Protein AF-A0A6P6CUW1-F1 (afdb_monomer_lite)

InterPro domains:
  IPR013528 Hydroxymethylglutaryl-coenzyme A synthase, N-terminal [PF01154] (2-33)
  IPR013746 Hydroxymethylglutaryl-coenzyme A synthase, C-terminal domain [PF08540] (35-151)
  IPR016039 Thiolase-like [G3DSA:3.40.47.10] (1-155)
  IPR016039 Thiolase-like [SSF53901] (35-143)

Structure (mmCIF, N/CA/C/O backbone):
data_AF-A0A6P6CUW1-F1
#
_entry.id   AF-A0A6P6CUW1-F1
#
loop_
_atom_site.group_PDB
_atom_site.id
_atom_site.type_symbol
_atom_site.label_atom_id
_atom_site.label_alt_id
_atom_site.label_comp_id
_atom_site.label_asym_id
_atom_site.label_entity_id
_atom_site.label_seq_id
_atom_site.pdbx_PDB_ins_code
_atom_site.Cartn_x
_atom_site.Cartn_y
_atom_site.Cartn_z
_atom_site.occupancy
_atom_site.B_iso_or_equiv
_atom_site.auth_seq_id
_atom_site.auth_comp_id
_atom_site.auth_asym_id
_atom_site.auth_atom_id
_atom_site.pdbx_PDB_model_num
ATOM 1 N N . MET A 1 1 ? -15.232 -9.392 -14.352 1.00 88.94 1 MET A N 1
ATOM 2 C CA . MET A 1 1 ? -13.841 -9.895 -14.332 1.00 88.94 1 MET A CA 1
ATOM 3 C C . MET A 1 1 ? -12.912 -8.697 -14.279 1.00 88.94 1 MET A C 1
ATOM 5 O O . MET A 1 1 ? -13.172 -7.743 -14.999 1.00 88.94 1 MET A O 1
ATOM 9 N N . ALA A 1 2 ? -11.893 -8.723 -13.424 1.00 96.38 2 ALA A N 1
ATOM 10 C CA . ALA A 1 2 ? -10.843 -7.710 -13.364 1.00 96.38 2 ALA A CA 1
ATOM 11 C C . ALA A 1 2 ? -9.503 -8.361 -13.719 1.00 96.38 2 ALA A C 1
ATOM 13 O O . ALA A 1 2 ? -9.226 -9.467 -13.257 1.00 96.38 2 ALA A O 1
ATOM 14 N N . VAL A 1 3 ? -8.693 -7.694 -14.536 1.00 97.19 3 VAL A N 1
ATOM 15 C CA . VAL A 1 3 ? -7.371 -8.178 -14.952 1.00 97.19 3 VAL A CA 1
ATOM 16 C C . VAL A 1 3 ? -6.362 -7.071 -14.692 1.00 97.19 3 VAL A C 1
ATOM 18 O O . VAL A 1 3 ? -6.608 -5.918 -15.043 1.00 97.19 3 VAL A O 1
ATOM 21 N N . CYS A 1 4 ? -5.241 -7.416 -14.073 1.00 97.31 4 CYS A N 1
ATOM 22 C CA . CYS A 1 4 ? -4.081 -6.546 -13.950 1.00 97.31 4 CYS A CA 1
ATOM 23 C C . CYS A 1 4 ? -2.847 -7.283 -14.464 1.00 97.31 4 CYS A C 1
ATOM 25 O O . CYS A 1 4 ? -2.682 -8.474 -14.217 1.00 97.31 4 CYS A O 1
ATOM 27 N N . GLY A 1 5 ? -1.986 -6.585 -15.191 1.00 97.44 5 GLY A N 1
ATOM 28 C CA . GLY A 1 5 ? -0.739 -7.138 -15.694 1.00 97.44 5 GLY A CA 1
ATOM 29 C C . GLY A 1 5 ? 0.227 -6.026 -16.057 1.00 97.44 5 GLY A C 1
ATOM 30 O O . GLY A 1 5 ? -0.206 -4.927 -16.398 1.00 97.44 5 GLY A O 1
ATOM 31 N N . ASP A 1 6 ? 1.518 -6.302 -15.917 1.00 96.94 6 ASP A N 1
ATOM 32 C CA . ASP A 1 6 ? 2.578 -5.330 -16.171 1.00 96.94 6 ASP A CA 1
ATOM 33 C C . ASP A 1 6 ? 3.896 -6.038 -16.526 1.00 96.94 6 ASP A C 1
ATOM 35 O O . ASP A 1 6 ? 4.145 -7.172 -16.099 1.00 96.94 6 ASP A O 1
ATOM 39 N N . ILE A 1 7 ? 4.741 -5.345 -17.287 1.00 94.88 7 ILE A N 1
ATOM 40 C CA . ILE A 1 7 ? 6.131 -5.691 -17.583 1.00 94.88 7 ILE A CA 1
ATOM 41 C C . ILE A 1 7 ? 6.979 -4.504 -17.109 1.00 94.8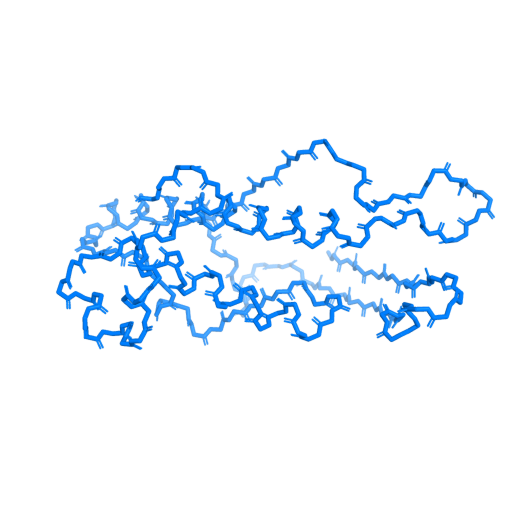8 7 ILE A C 1
ATOM 43 O O . ILE A 1 7 ? 7.146 -3.496 -17.796 1.00 94.88 7 ILE A O 1
ATOM 47 N N . ALA A 1 8 ? 7.512 -4.620 -15.896 1.00 92.12 8 ALA A N 1
ATOM 48 C CA . ALA A 1 8 ? 8.326 -3.595 -15.265 1.00 92.12 8 ALA A CA 1
ATOM 49 C C . ALA A 1 8 ? 9.777 -3.681 -15.761 1.00 92.12 8 ALA A C 1
ATOM 51 O O . ALA A 1 8 ? 10.552 -4.550 -15.343 1.00 92.12 8 ALA A O 1
ATOM 52 N N . VAL A 1 9 ? 10.148 -2.743 -16.634 1.00 90.75 9 VAL A N 1
ATOM 53 C CA . VAL A 1 9 ? 11.493 -2.588 -17.203 1.00 90.75 9 VAL A CA 1
ATOM 54 C C . VAL A 1 9 ? 12.109 -1.241 -16.825 1.00 90.75 9 VAL A C 1
ATOM 56 O O . VAL A 1 9 ? 11.430 -0.223 -16.728 1.00 90.75 9 VAL A O 1
ATOM 59 N N . TYR A 1 10 ? 13.423 -1.248 -16.601 1.00 86.56 10 TYR A N 1
ATOM 60 C CA . TYR A 1 10 ? 14.221 -0.091 -16.178 1.00 86.56 10 TYR A CA 1
ATOM 61 C C . TYR A 1 10 ? 15.568 -0.114 -16.901 1.00 86.56 10 TYR A C 1
ATOM 63 O O . TYR A 1 10 ? 16.082 -1.212 -17.087 1.00 86.56 10 TYR A O 1
ATOM 71 N N . PRO A 1 11 ? 16.189 1.018 -17.256 1.00 82.50 11 PRO A N 1
ATOM 72 C CA . PRO A 1 11 ? 17.526 1.020 -17.855 1.00 82.50 11 PRO A CA 1
ATOM 73 C C . PRO A 1 11 ? 18.605 0.498 -16.865 1.00 82.50 11 PRO A C 1
ATOM 75 O O . PRO A 1 11 ? 18.379 0.490 -15.654 1.00 82.50 11 PRO A O 1
ATOM 78 N N . SER A 1 12 ? 19.735 -0.013 -17.381 1.00 73.50 12 SER A N 1
ATOM 79 C CA . SER A 1 12 ? 20.905 -0.540 -16.617 1.00 73.50 12 SER A CA 1
ATOM 80 C C . SER A 1 12 ? 21.497 0.501 -15.643 1.00 73.50 12 SER A C 1
ATOM 82 O O . SER A 1 12 ? 21.390 1.685 -15.933 1.00 73.50 12 SER A O 1
ATOM 84 N N . ASP A 1 13 ? 22.146 0.244 -14.493 1.00 61.03 13 ASP A N 1
ATOM 85 C CA . ASP A 1 13 ? 22.566 -0.977 -13.769 1.00 61.03 13 ASP A CA 1
ATOM 86 C C . ASP A 1 13 ? 22.038 -1.022 -12.307 1.00 61.03 13 ASP A C 1
ATOM 88 O O . ASP A 1 13 ? 22.120 -2.035 -11.612 1.00 61.03 13 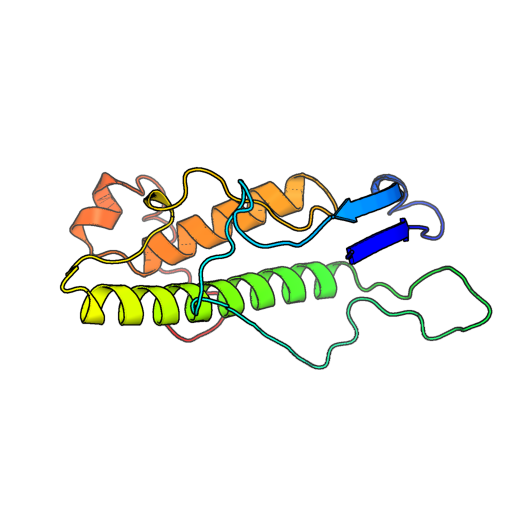ASP A O 1
ATOM 92 N N . THR A 1 14 ? 21.469 0.075 -11.797 1.00 61.03 14 THR A N 1
ATOM 93 C CA . THR A 1 14 ? 21.198 0.271 -10.354 1.00 61.03 14 THR A CA 1
ATOM 94 C C . THR A 1 14 ? 19.829 -0.239 -9.886 1.00 61.03 14 THR A C 1
ATOM 96 O O . THR A 1 14 ? 19.590 -0.390 -8.686 1.00 61.03 14 THR A O 1
ATOM 99 N N . VAL A 1 15 ? 18.922 -0.544 -10.819 1.00 64.94 15 VAL A N 1
ATOM 100 C CA . VAL A 1 15 ? 17.518 -0.917 -10.545 1.00 64.94 15 VAL A CA 1
ATOM 101 C C . VAL A 1 15 ? 17.092 -2.256 -11.160 1.00 64.94 15 VAL A C 1
ATOM 103 O O . VAL A 1 15 ? 15.921 -2.618 -11.070 1.00 64.94 15 VAL A O 1
ATOM 106 N N . HIS A 1 16 ? 18.018 -3.056 -11.703 1.00 62.53 16 HIS A N 1
ATOM 107 C CA . HIS A 1 16 ? 17.693 -4.360 -12.310 1.00 62.53 16 HIS A CA 1
ATOM 108 C C . HIS A 1 16 ? 16.931 -5.310 -11.387 1.00 62.53 16 HIS A C 1
ATOM 110 O O . HIS A 1 16 ? 15.992 -5.963 -11.829 1.00 62.53 16 HIS A O 1
ATOM 116 N N . HIS A 1 17 ? 17.279 -5.329 -10.100 1.00 69.00 17 HIS A N 1
ATOM 117 C CA . HIS A 1 17 ? 16.623 -6.142 -9.070 1.00 69.00 17 HIS A CA 1
ATOM 118 C C . HIS A 1 17 ? 15.135 -5.801 -8.859 1.00 69.00 17 HIS A C 1
ATOM 120 O O . HIS A 1 17 ? 14.448 -6.498 -8.120 1.00 69.00 17 HIS A O 1
ATOM 126 N N . ARG A 1 18 ? 14.646 -4.704 -9.455 1.00 73.62 18 ARG A N 1
ATOM 127 C CA . ARG A 1 18 ? 13.251 -4.243 -9.386 1.00 73.62 18 ARG A CA 1
ATOM 128 C C . ARG A 1 18 ? 12.464 -4.509 -10.671 1.00 73.62 18 ARG A C 1
ATOM 130 O O . ARG A 1 18 ? 11.300 -4.125 -10.755 1.00 73.62 18 ARG A O 1
ATOM 137 N N . ARG A 1 19 ? 13.088 -5.136 -11.672 1.00 85.44 19 ARG A N 1
ATOM 138 C CA . ARG A 1 19 ? 12.398 -5.606 -12.876 1.00 85.44 19 ARG A CA 1
ATOM 139 C C . ARG A 1 19 ? 11.502 -6.794 -12.534 1.00 85.44 19 ARG A C 1
ATOM 141 O O . ARG A 1 19 ? 11.774 -7.542 -11.598 1.00 85.44 19 ARG A O 1
ATOM 148 N N . GLY A 1 20 ? 10.452 -6.989 -13.315 1.00 90.75 20 GLY A N 1
ATOM 149 C CA . GLY A 1 20 ? 9.551 -8.123 -13.147 1.00 90.75 20 GLY A CA 1
ATOM 150 C C . GLY A 1 20 ? 8.403 -8.070 -14.136 1.00 90.75 20 GLY A C 1
ATOM 151 O O . GLY A 1 20 ? 8.128 -7.029 -14.719 1.00 90.75 20 GLY A O 1
ATOM 152 N N . ALA A 1 21 ? 7.727 -9.191 -14.322 1.00 95.56 21 ALA A N 1
ATOM 153 C CA . ALA A 1 21 ? 6.535 -9.264 -15.148 1.00 95.56 21 ALA A CA 1
ATOM 154 C C . ALA A 1 21 ? 5.528 -10.206 -14.496 1.00 95.56 21 ALA A C 1
ATOM 156 O O . ALA A 1 21 ? 5.910 -11.156 -13.809 1.00 95.56 21 ALA A O 1
ATOM 157 N N . GLY A 1 22 ? 4.245 -9.942 -14.700 1.00 96.75 22 GLY A N 1
ATOM 158 C CA . GLY A 1 22 ? 3.190 -10.796 -14.178 1.00 96.75 22 GLY A CA 1
ATOM 159 C C . GLY A 1 22 ? 1.809 -10.301 -14.561 1.00 96.75 22 GLY A C 1
ATOM 160 O O . GLY A 1 22 ? 1.629 -9.143 -14.931 1.00 96.75 22 GLY A O 1
ATOM 161 N N . ALA A 1 23 ? 0.832 -11.193 -14.448 1.00 97.88 23 ALA A N 1
ATOM 162 C CA . ALA A 1 23 ? -0.572 -10.880 -14.634 1.00 97.88 23 ALA A CA 1
ATOM 163 C C . ALA A 1 23 ? -1.424 -11.664 -13.631 1.00 97.88 23 ALA A C 1
ATOM 165 O O . ALA A 1 23 ? -1.087 -12.786 -13.255 1.00 97.88 23 ALA A O 1
ATOM 166 N N . VAL A 1 24 ? -2.530 -11.065 -13.200 1.00 98.06 24 VAL A N 1
ATOM 167 C CA . VAL A 1 24 ? -3.513 -11.653 -12.292 1.00 98.06 24 VAL A CA 1
ATOM 168 C C . VAL A 1 24 ? -4.906 -11.365 -12.841 1.00 98.06 24 VAL A C 1
ATOM 170 O O . VAL A 1 24 ? -5.231 -10.233 -13.200 1.00 98.06 24 VAL A O 1
ATOM 173 N N . ALA A 1 25 ? -5.748 -12.395 -12.875 1.00 98.19 25 ALA A N 1
ATOM 174 C CA . ALA A 1 25 ? -7.165 -12.276 -13.189 1.00 98.19 25 ALA A CA 1
ATOM 175 C C . ALA A 1 25 ? -7.995 -12.599 -11.943 1.00 98.19 25 ALA A C 1
ATOM 177 O O . ALA A 1 25 ? -7.784 -13.615 -11.284 1.00 98.19 25 ALA A O 1
ATOM 178 N N . MET A 1 26 ? -8.951 -11.731 -11.624 1.00 97.94 26 MET A N 1
ATOM 179 C CA . MET A 1 26 ? -9.862 -11.872 -10.493 1.00 97.94 26 MET A CA 1
ATOM 180 C C . MET A 1 26 ? -11.307 -11.900 -10.989 1.00 97.94 26 MET A C 1
ATOM 182 O O . MET A 1 26 ? -11.783 -10.981 -11.670 1.00 97.94 26 MET A O 1
ATOM 186 N N . LEU A 1 27 ? -12.037 -12.952 -10.620 1.00 97.69 27 LEU A N 1
ATOM 187 C CA . LEU A 1 27 ? -13.478 -13.018 -10.819 1.00 97.69 27 LEU A CA 1
ATOM 188 C C . LEU A 1 27 ? -14.178 -12.375 -9.619 1.00 97.69 27 LEU A C 1
ATOM 190 O O . LEU A 1 27 ? -13.960 -12.765 -8.478 1.00 97.69 27 LEU A O 1
ATOM 194 N N . VAL A 1 28 ? -15.023 -11.382 -9.892 1.00 97.00 28 VAL A N 1
ATOM 195 C CA . VAL A 1 28 ? -15.785 -10.659 -8.870 1.00 97.00 28 VAL A CA 1
ATOM 196 C C . VAL A 1 28 ? -17.247 -11.041 -9.014 1.00 97.00 28 VAL A C 1
ATOM 198 O O . VAL A 1 28 ? -17.811 -10.910 -10.101 1.00 97.00 28 VAL A O 1
ATOM 201 N N . GLY A 1 29 ? -17.849 -11.504 -7.923 1.00 97.19 29 GLY A N 1
ATOM 202 C CA . GLY A 1 29 ? -19.239 -11.936 -7.885 1.00 97.19 29 GLY A CA 1
ATOM 203 C C . GLY A 1 29 ? -19.802 -11.959 -6.461 1.00 97.19 29 GLY A C 1
ATOM 204 O O . GLY A 1 29 ? -19.061 -11.764 -5.493 1.00 97.19 29 GLY A O 1
ATOM 205 N N . PRO A 1 30 ? -21.121 -12.160 -6.315 1.00 97.12 30 PRO A N 1
ATOM 206 C CA . PRO A 1 30 ? -21.758 -12.304 -5.010 1.00 97.12 30 PRO A CA 1
ATOM 207 C C . PRO A 1 30 ? -21.296 -13.586 -4.298 1.00 97.12 30 PRO A C 1
ATOM 209 O O . PRO A 1 30 ? -20.914 -14.554 -4.948 1.00 97.12 30 PRO A O 1
ATOM 212 N N . LYS A 1 31 ? -21.377 -13.600 -2.957 1.00 95.69 31 LYS A N 1
ATOM 213 C CA . LYS A 1 31 ? -20.980 -14.739 -2.098 1.00 95.69 31 LYS A CA 1
ATOM 214 C C . LYS A 1 31 ? -19.518 -15.184 -2.297 1.00 95.69 31 LYS A C 1
ATOM 216 O O . LYS A 1 31 ? -19.208 -16.369 -2.225 1.00 95.69 31 LYS A O 1
ATOM 221 N N . ALA A 1 32 ? -18.626 -14.228 -2.561 1.00 97.06 32 ALA A N 1
ATOM 222 C CA . ALA A 1 32 ? -17.198 -14.491 -2.697 1.00 97.06 32 ALA A CA 1
ATOM 223 C C . ALA A 1 32 ? -16.571 -14.923 -1.353 1.00 97.06 32 ALA A C 1
ATOM 225 O O . ALA A 1 32 ? -16.969 -14.394 -0.314 1.00 97.06 32 ALA A O 1
ATOM 226 N N . PRO A 1 33 ? -15.561 -15.814 -1.361 1.00 97.12 33 PRO A N 1
ATOM 227 C CA . PRO A 1 33 ? -14.842 -16.209 -0.146 1.00 97.12 33 PRO A CA 1
ATOM 228 C C . PRO A 1 33 ? -14.001 -15.064 0.439 1.00 97.12 33 PRO A C 1
ATOM 230 O O . PRO A 1 33 ? -13.794 -15.003 1.645 1.00 97.12 33 PRO A O 1
ATOM 233 N N . LEU A 1 34 ? -13.547 -14.134 -0.408 1.00 95.88 34 LEU A N 1
ATOM 234 C CA . LEU A 1 34 ? -12.882 -12.898 0.000 1.00 95.88 34 LEU A CA 1
ATOM 235 C C . LEU A 1 34 ? -13.854 -11.731 -0.181 1.00 95.88 34 LEU A C 1
ATOM 237 O O . LEU A 1 34 ? -14.055 -11.230 -1.290 1.00 95.88 34 LEU A O 1
ATOM 241 N N . VAL A 1 35 ? -14.490 -11.322 0.914 1.00 96.50 35 VAL A N 1
ATOM 242 C CA . VAL A 1 35 ? -15.472 -10.234 0.912 1.00 96.50 35 VAL A CA 1
ATOM 243 C C . VAL A 1 35 ? -14.763 -8.908 1.157 1.00 96.50 35 VAL A C 1
ATOM 245 O O . VAL A 1 35 ? -14.100 -8.720 2.172 1.00 96.50 35 VAL A O 1
ATOM 248 N N . LEU A 1 36 ? -14.933 -7.955 0.241 1.00 93.50 36 LEU A N 1
ATOM 249 C CA . LEU A 1 36 ? -14.439 -6.595 0.447 1.00 93.50 36 LEU A CA 1
ATOM 250 C C . LEU A 1 36 ? -15.251 -5.902 1.548 1.00 93.50 36 LEU A C 1
ATOM 252 O O . LEU A 1 36 ? -16.470 -5.751 1.411 1.00 93.50 36 LEU A O 1
ATOM 256 N N . ALA A 1 37 ? -14.568 -5.423 2.591 1.00 90.75 37 ALA A N 1
ATOM 257 C CA . ALA A 1 37 ? -15.179 -4.594 3.624 1.00 90.75 37 ALA A CA 1
ATOM 258 C C . ALA A 1 37 ? -15.844 -3.357 2.991 1.00 90.75 37 ALA A C 1
ATOM 260 O O . ALA A 1 37 ? -15.251 -2.636 2.177 1.00 90.75 37 ALA A O 1
ATOM 261 N N . ARG A 1 38 ? -17.119 -3.132 3.322 1.00 90.62 38 ARG A N 1
ATOM 262 C CA . ARG A 1 38 ? -17.913 -2.035 2.757 1.00 90.62 38 ARG A CA 1
ATOM 263 C C . ARG A 1 38 ? -17.756 -0.783 3.609 1.00 90.62 38 ARG A C 1
ATOM 265 O O . ARG A 1 38 ? -18.140 -0.779 4.771 1.00 90.62 38 ARG A O 1
ATOM 272 N N . GLY A 1 39 ? -17.238 0.286 3.006 1.00 90.00 39 GLY A N 1
ATOM 273 C CA . GLY A 1 39 ? -17.115 1.605 3.636 1.00 90.00 39 GLY A CA 1
ATOM 274 C C . GLY A 1 39 ? -15.683 2.042 3.968 1.00 90.00 39 GLY A C 1
ATOM 275 O O . GLY A 1 39 ? -15.277 3.092 3.457 1.00 90.00 39 GLY A O 1
ATOM 276 N N . PRO A 1 40 ? -14.882 1.278 4.735 1.00 91.12 40 PRO A N 1
ATOM 277 C CA . PRO A 1 40 ? -13.563 1.721 5.158 1.00 91.12 40 PRO A CA 1
ATOM 278 C C . PRO A 1 40 ? -12.594 1.584 3.981 1.00 91.12 40 PRO A C 1
ATOM 280 O O . PRO A 1 40 ? -12.069 0.521 3.667 1.00 91.12 40 PRO A O 1
ATOM 283 N N . ARG A 1 41 ? -12.421 2.686 3.248 1.00 95.62 41 ARG A N 1
ATOM 284 C CA . ARG A 1 41 ? -11.452 2.819 2.156 1.00 95.62 41 ARG A CA 1
ATOM 285 C C . ARG A 1 41 ? -10.664 4.104 2.345 1.00 95.62 41 ARG A C 1
ATOM 287 O O . ARG A 1 41 ? -11.217 5.197 2.192 1.00 95.62 41 ARG A O 1
ATOM 294 N N . GLY A 1 42 ? -9.383 3.960 2.659 1.00 95.38 42 GLY A N 1
ATOM 295 C CA . GLY A 1 42 ? -8.415 5.049 2.680 1.00 95.38 42 GLY A CA 1
ATOM 296 C C . GLY A 1 42 ? -7.867 5.308 1.282 1.00 95.38 42 GLY A C 1
ATOM 297 O O . GLY A 1 42 ? -7.288 4.417 0.654 1.00 95.38 42 GLY A O 1
ATOM 298 N N . THR A 1 43 ? -8.063 6.517 0.767 1.00 95.81 43 THR A N 1
ATOM 299 C CA . THR A 1 43 ? -7.562 6.931 -0.548 1.00 95.81 43 THR A CA 1
ATOM 300 C C . THR A 1 43 ? -6.845 8.256 -0.398 1.00 95.81 43 THR A C 1
ATOM 302 O O . THR A 1 43 ? -7.343 9.160 0.264 1.00 95.81 43 THR A O 1
ATOM 305 N N . HIS A 1 44 ? -5.676 8.348 -1.016 1.00 96.69 44 HIS A N 1
ATOM 306 C CA . HIS A 1 44 ? -4.889 9.560 -1.086 1.00 96.69 44 HIS A CA 1
ATOM 307 C C . HIS A 1 44 ? -4.380 9.709 -2.518 1.00 96.69 44 HIS A C 1
ATOM 309 O O . HIS A 1 44 ? -3.942 8.725 -3.116 1.00 96.69 44 HIS A O 1
ATOM 315 N N . MET A 1 45 ? -4.492 10.917 -3.060 1.00 97.06 45 MET A N 1
ATOM 316 C CA . MET A 1 45 ? -4.014 11.287 -4.385 1.00 97.06 45 MET A CA 1
ATOM 317 C C . MET A 1 45 ? -3.329 12.641 -4.264 1.00 97.06 45 MET A C 1
ATOM 319 O O . MET A 1 45 ? -3.850 13.540 -3.604 1.00 97.06 45 MET A O 1
ATOM 323 N N . GLU A 1 46 ? -2.172 12.766 -4.894 1.00 95.75 46 GLU A N 1
ATOM 324 C CA . GLU A 1 46 ? -1.379 13.987 -4.922 1.00 95.75 46 GLU A CA 1
ATOM 325 C C . GLU A 1 46 ? -0.670 14.071 -6.273 1.00 95.75 46 GLU A C 1
ATOM 327 O O . GLU A 1 46 ? -0.343 13.049 -6.879 1.00 95.75 46 GLU A O 1
ATOM 332 N N . HIS A 1 47 ? -0.475 15.290 -6.763 1.00 97.62 47 HIS A N 1
ATOM 333 C CA . HIS A 1 47 ? 0.251 15.532 -7.999 1.00 97.62 47 HIS A CA 1
ATOM 334 C C . HIS A 1 47 ? 1.754 15.594 -7.708 1.00 97.62 47 HIS A C 1
ATOM 336 O O . HIS A 1 47 ? 2.238 16.555 -7.110 1.00 97.62 47 HIS A O 1
ATOM 342 N N . VAL A 1 48 ? 2.484 14.569 -8.144 1.00 97.31 48 VAL A N 1
ATOM 343 C CA . VAL A 1 48 ? 3.929 14.410 -7.943 1.00 97.31 48 VAL A CA 1
ATOM 344 C C . VAL A 1 48 ? 4.567 13.779 -9.182 1.00 97.31 48 VAL A C 1
ATOM 346 O O . VAL A 1 48 ? 3.898 13.093 -9.950 1.00 97.31 48 VAL A O 1
ATOM 349 N N . TYR A 1 49 ? 5.868 14.005 -9.366 1.00 96.75 49 TYR A N 1
ATOM 350 C CA . TYR A 1 49 ? 6.657 13.467 -10.483 1.00 96.75 49 TYR A CA 1
ATOM 351 C C . TYR A 1 49 ? 7.714 12.467 -9.998 1.00 96.75 49 TYR A C 1
ATOM 353 O O . TYR A 1 49 ? 8.868 12.511 -10.416 1.00 96.75 49 TYR A O 1
ATOM 361 N N . ASP A 1 50 ? 7.344 11.571 -9.088 1.00 96.19 50 ASP A N 1
ATOM 362 C CA . ASP A 1 50 ? 8.268 10.588 -8.519 1.00 96.19 50 ASP A CA 1
ATOM 363 C C . ASP A 1 50 ? 8.583 9.436 -9.490 1.00 96.19 50 ASP A C 1
ATOM 365 O O . ASP A 1 50 ? 9.733 9.010 -9.608 1.00 96.19 50 ASP A O 1
ATOM 369 N N . PHE A 1 51 ? 7.573 8.963 -10.225 1.00 94.88 51 PHE A N 1
ATOM 370 C CA . PHE A 1 51 ? 7.688 7.917 -11.238 1.00 94.88 51 PHE A CA 1
ATOM 371 C C . PHE A 1 51 ? 6.694 8.163 -12.376 1.00 94.88 51 PHE A C 1
ATOM 373 O O . PHE A 1 51 ? 5.482 8.135 -12.168 1.00 94.88 51 PHE A O 1
ATOM 380 N N . HIS A 1 52 ? 7.186 8.383 -13.596 1.00 95.69 52 HIS A N 1
ATOM 381 C CA . HIS A 1 52 ? 6.328 8.644 -14.757 1.00 95.69 52 HIS A CA 1
ATOM 382 C C . HIS A 1 52 ? 7.002 8.252 -16.081 1.00 95.69 52 HIS A C 1
ATOM 384 O O . HIS A 1 52 ? 8.212 8.046 -16.140 1.00 95.69 52 HIS A O 1
ATOM 390 N N . LYS A 1 53 ? 6.215 8.135 -17.159 1.00 95.69 53 LYS A N 1
ATOM 391 C CA . LYS A 1 53 ? 6.689 7.822 -18.520 1.00 95.69 53 LYS A CA 1
ATOM 392 C C . LYS A 1 53 ? 6.335 8.970 -19.475 1.00 95.69 53 LYS A C 1
ATOM 394 O O . LYS A 1 53 ? 5.262 8.938 -20.070 1.00 95.69 53 LYS A O 1
ATOM 399 N N . PRO A 1 54 ? 7.173 10.017 -19.563 1.00 95.75 54 PRO A N 1
ATOM 400 C CA . PRO A 1 54 ? 6.880 11.177 -20.403 1.00 95.75 54 PRO A CA 1
ATOM 401 C C . PRO A 1 54 ? 7.189 10.933 -21.888 1.00 95.75 54 PRO A C 1
ATOM 403 O O . PRO A 1 54 ? 6.569 11.554 -22.745 1.00 95.75 54 PRO A O 1
ATOM 406 N N . ASP A 1 55 ? 8.134 10.040 -22.195 1.00 94.12 55 ASP A N 1
ATOM 407 C CA . ASP A 1 55 ? 8.508 9.682 -23.562 1.00 94.12 55 ASP A CA 1
ATOM 408 C C . ASP A 1 55 ? 7.680 8.487 -24.053 1.00 94.12 55 ASP A C 1
ATOM 410 O O . ASP A 1 55 ? 7.810 7.379 -23.538 1.00 94.12 55 ASP A O 1
ATOM 414 N N . GLY A 1 56 ? 6.832 8.711 -25.059 1.00 92.25 56 GLY A N 1
ATOM 415 C CA . GLY A 1 56 ? 5.988 7.670 -25.650 1.00 92.25 56 GLY A CA 1
ATOM 416 C C . GLY A 1 56 ? 6.734 6.677 -26.547 1.00 92.25 56 GLY A C 1
ATOM 417 O O . GLY A 1 56 ? 6.176 5.630 -26.868 1.00 92.25 56 GLY A O 1
ATOM 418 N N . ALA A 1 57 ? 7.971 6.979 -26.954 1.00 94.69 57 ALA A N 1
ATOM 419 C CA . ALA A 1 57 ? 8.806 6.072 -27.744 1.00 94.69 57 ALA A CA 1
ATOM 420 C C . ALA A 1 57 ? 9.639 5.116 -26.871 1.00 94.69 57 ALA A C 1
ATOM 422 O O . ALA A 1 57 ? 10.202 4.148 -27.384 1.00 94.69 57 ALA A O 1
ATOM 423 N N . SER A 1 58 ? 9.717 5.372 -25.561 1.00 91.81 58 SER A N 1
ATOM 424 C CA . SER A 1 58 ? 10.526 4.609 -24.613 1.00 91.81 58 SER A CA 1
ATOM 425 C C . SER A 1 58 ? 9.659 3.793 -23.656 1.00 91.81 58 SER A C 1
ATOM 427 O O . SER A 1 58 ? 8.700 4.284 -23.063 1.00 91.81 58 SER A O 1
ATOM 429 N N . GLU A 1 59 ? 10.036 2.535 -23.425 1.00 90.69 59 GLU A N 1
ATOM 430 C CA . GLU A 1 59 ? 9.409 1.713 -22.382 1.00 90.69 59 GLU A CA 1
ATOM 431 C C . GLU A 1 59 ? 9.856 2.116 -20.967 1.00 90.69 59 GLU A C 1
ATOM 433 O O . GLU A 1 59 ? 9.205 1.756 -19.975 1.00 90.69 59 GLU A O 1
ATOM 438 N N . TYR A 1 60 ? 10.964 2.857 -20.865 1.00 91.56 60 TYR A N 1
ATOM 439 C CA . TYR A 1 60 ? 11.627 3.177 -19.612 1.00 91.56 60 TYR A CA 1
ATOM 440 C C . TYR A 1 60 ? 11.009 4.397 -18.918 1.00 91.56 60 TYR A C 1
ATOM 442 O O . TYR A 1 60 ? 10.801 5.435 -19.546 1.00 91.56 60 TYR A O 1
ATOM 450 N N . PRO A 1 61 ? 10.758 4.313 -17.602 1.00 92.31 61 PRO A N 1
ATOM 451 C CA . PRO A 1 61 ? 10.262 5.438 -16.828 1.00 92.31 61 PRO A CA 1
ATOM 452 C C . PRO A 1 61 ? 11.378 6.412 -16.442 1.00 92.31 61 PRO A C 1
ATOM 454 O O . PRO A 1 61 ? 12.530 6.024 -16.238 1.00 92.31 61 PRO A O 1
ATOM 457 N N . VAL A 1 62 ? 10.990 7.666 -16.228 1.00 92.62 62 VAL A N 1
ATOM 458 C CA . VAL A 1 62 ? 11.743 8.621 -15.417 1.00 92.62 62 VAL A CA 1
ATOM 459 C C . VAL A 1 62 ? 11.403 8.339 -13.954 1.00 92.62 62 VAL A C 1
ATOM 461 O O . VAL A 1 62 ? 10.233 8.362 -13.563 1.00 92.62 62 VAL A O 1
ATOM 464 N N . LEU A 1 63 ? 12.424 8.023 -13.156 1.00 91.31 63 LEU A N 1
ATOM 465 C CA . LEU A 1 63 ? 12.288 7.645 -11.750 1.00 91.31 63 LEU A CA 1
ATOM 466 C C . LEU A 1 63 ? 13.211 8.501 -10.880 1.00 91.31 63 LEU A C 1
ATOM 468 O O . LEU A 1 63 ? 14.433 8.402 -10.993 1.00 91.31 63 LEU A O 1
ATOM 472 N N . ASP A 1 64 ? 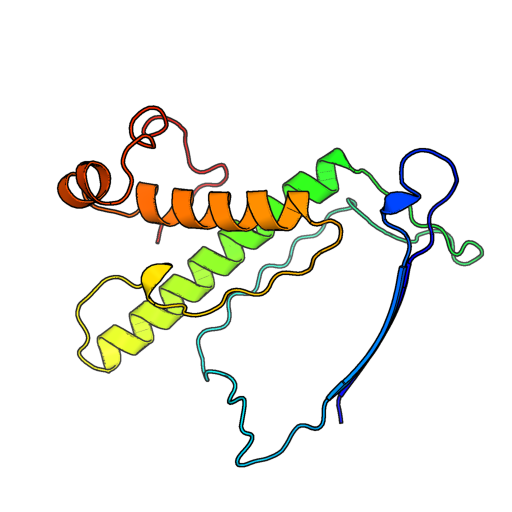12.628 9.230 -9.933 1.00 92.81 64 ASP A N 1
ATOM 473 C CA . ASP A 1 64 ? 13.341 9.715 -8.754 1.00 92.81 64 ASP A CA 1
ATOM 474 C C . ASP A 1 64 ? 13.127 8.719 -7.608 1.00 92.81 64 ASP A C 1
ATOM 476 O O . ASP A 1 64 ? 12.068 8.646 -6.979 1.00 92.81 64 ASP A O 1
ATOM 480 N N . MET A 1 65 ? 14.155 7.914 -7.326 1.00 88.75 65 MET A N 1
ATOM 481 C CA . MET A 1 65 ? 14.061 6.861 -6.316 1.00 88.75 65 MET A CA 1
ATOM 482 C C . MET A 1 65 ? 13.810 7.408 -4.908 1.00 88.75 65 MET A C 1
ATOM 484 O O . MET A 1 65 ? 13.078 6.784 -4.135 1.00 88.75 65 MET A O 1
ATOM 488 N N . LYS A 1 66 ? 14.442 8.530 -4.548 1.00 92.19 66 LYS A N 1
ATOM 489 C CA . LYS A 1 66 ? 14.328 9.090 -3.200 1.00 92.19 66 LYS A CA 1
ATOM 490 C C . LYS A 1 66 ? 12.928 9.655 -3.011 1.00 92.19 66 LYS A C 1
ATOM 492 O O . LYS A 1 66 ? 12.280 9.315 -2.020 1.00 92.19 66 LYS A O 1
ATOM 497 N N . LEU A 1 67 ? 12.460 10.428 -3.990 1.00 94.69 67 LEU A N 1
ATOM 498 C CA . LEU A 1 67 ? 11.122 10.999 -3.971 1.00 94.69 67 LEU A CA 1
ATOM 499 C C . LEU A 1 67 ? 10.058 9.898 -3.958 1.00 94.69 67 LEU A C 1
ATOM 501 O O . LEU A 1 67 ? 9.160 9.946 -3.130 1.00 94.69 67 LEU A O 1
ATOM 505 N N . SER A 1 68 ? 10.201 8.844 -4.766 1.00 93.75 68 SER A N 1
ATOM 506 C CA . SER A 1 68 ? 9.191 7.776 -4.834 1.00 93.75 68 SER A CA 1
ATOM 507 C C . SER A 1 68 ? 9.048 6.990 -3.527 1.00 93.75 68 SER A C 1
ATOM 509 O O . SER A 1 68 ? 7.938 6.663 -3.101 1.00 93.75 68 SER A O 1
ATOM 511 N N . ILE A 1 69 ? 10.151 6.749 -2.808 1.00 92.94 69 ILE A N 1
ATOM 512 C CA . ILE A 1 69 ? 10.095 6.130 -1.472 1.00 92.94 69 ILE A CA 1
ATOM 513 C C . ILE A 1 69 ? 9.396 7.057 -0.466 1.00 92.94 69 ILE A C 1
ATOM 515 O O . ILE A 1 69 ? 8.616 6.581 0.367 1.00 92.94 69 ILE A O 1
ATOM 519 N N . GLN A 1 70 ? 9.655 8.366 -0.538 1.00 93.81 70 GLN A N 1
ATOM 520 C CA . GLN A 1 70 ? 9.003 9.359 0.316 1.00 93.81 70 GLN A CA 1
ATOM 521 C C . GLN A 1 70 ? 7.505 9.441 0.010 1.00 93.81 70 GLN A C 1
ATOM 523 O O . GLN A 1 70 ? 6.704 9.232 0.918 1.00 93.81 70 GLN A O 1
ATOM 528 N N . CYS A 1 71 ? 7.127 9.629 -1.255 1.00 95.62 71 CYS A N 1
ATOM 529 C CA . CYS A 1 71 ? 5.739 9.689 -1.706 1.00 95.62 71 CYS A CA 1
ATOM 530 C C . CYS A 1 71 ? 4.959 8.433 -1.312 1.00 95.62 71 CYS A C 1
ATOM 532 O O . CYS A 1 71 ? 3.852 8.542 -0.789 1.00 95.62 71 CYS A O 1
ATOM 534 N N . TYR A 1 72 ? 5.536 7.238 -1.472 1.00 95.62 72 TYR A N 1
ATOM 535 C CA . TYR A 1 72 ? 4.876 6.010 -1.032 1.00 95.62 72 TYR A CA 1
ATOM 536 C C . TYR A 1 72 ? 4.649 5.979 0.483 1.00 95.62 72 TYR A C 1
ATOM 538 O O . TYR A 1 72 ? 3.556 5.633 0.928 1.00 95.62 72 TYR A O 1
ATOM 546 N N . SER A 1 73 ? 5.661 6.335 1.281 1.00 93.00 73 SER A N 1
ATOM 547 C CA . SER A 1 73 ? 5.555 6.319 2.749 1.00 93.00 73 SER A CA 1
ATOM 548 C C . SER A 1 73 ? 4.516 7.334 3.237 1.00 93.00 73 SER A C 1
ATOM 550 O O . SER A 1 73 ? 3.684 7.025 4.086 1.00 93.00 73 SER A O 1
ATOM 552 N N . GLN A 1 74 ? 4.504 8.520 2.627 1.00 93.06 74 GLN A N 1
ATOM 553 C CA . GLN A 1 74 ? 3.532 9.578 2.883 1.00 93.06 74 GLN A CA 1
ATOM 554 C C . GLN A 1 74 ? 2.106 9.165 2.501 1.00 93.06 74 GLN A C 1
ATOM 556 O O . GLN A 1 74 ? 1.169 9.331 3.285 1.00 93.06 74 GLN A O 1
ATOM 561 N N . ALA A 1 75 ? 1.937 8.585 1.313 1.00 95.81 75 ALA A N 1
ATOM 562 C CA . ALA A 1 75 ? 0.650 8.089 0.853 1.00 95.81 75 ALA A CA 1
ATOM 563 C C . ALA A 1 75 ? 0.140 6.943 1.732 1.00 95.81 75 ALA A C 1
ATOM 565 O O . ALA A 1 75 ? -1.055 6.895 2.015 1.00 95.81 75 ALA A O 1
ATOM 566 N N . LEU A 1 76 ? 1.020 6.047 2.190 1.00 95.25 76 LEU A N 1
ATOM 567 C CA . LEU A 1 76 ? 0.669 4.978 3.122 1.00 95.25 76 LEU A CA 1
ATOM 568 C C . LEU A 1 76 ? 0.133 5.555 4.434 1.00 95.25 76 LEU A C 1
ATOM 570 O O . LEU A 1 76 ? -0.976 5.203 4.819 1.00 95.25 76 LEU A O 1
ATOM 574 N N . ALA A 1 77 ? 0.864 6.484 5.055 1.00 91.50 77 ALA A N 1
ATOM 575 C CA . ALA A 1 77 ? 0.451 7.128 6.302 1.00 91.50 77 ALA A CA 1
ATOM 576 C C . ALA A 1 77 ? -0.922 7.811 6.177 1.00 91.50 77 ALA A C 1
ATOM 578 O O . ALA A 1 77 ? -1.811 7.599 6.997 1.00 91.50 77 ALA A O 1
ATOM 579 N N . ARG A 1 78 ? -1.133 8.584 5.102 1.00 93.75 78 ARG A N 1
ATOM 580 C CA . ARG A 1 78 ? -2.410 9.272 4.848 1.00 93.75 78 ARG A CA 1
ATOM 581 C C . ARG A 1 78 ? -3.554 8.292 4.581 1.00 93.75 78 ARG A C 1
ATOM 583 O O . ARG A 1 78 ? -4.670 8.502 5.047 1.00 93.75 78 ARG A O 1
ATOM 590 N N . ARG A 1 79 ? -3.305 7.225 3.815 1.00 94.88 79 ARG A N 1
ATOM 591 C CA . ARG A 1 79 ? -4.322 6.201 3.524 1.00 94.88 79 ARG A CA 1
ATOM 592 C C . ARG A 1 79 ? -4.709 5.427 4.769 1.00 94.88 79 ARG A C 1
ATOM 594 O O . ARG A 1 79 ? -5.894 5.157 4.933 1.00 94.88 79 ARG A O 1
ATOM 601 N N . ASP A 1 80 ? -3.734 5.086 5.595 1.00 93.62 80 ASP A N 1
ATOM 602 C CA . ASP A 1 80 ? -3.945 4.389 6.853 1.00 93.62 80 ASP A CA 1
ATOM 603 C C . ASP A 1 80 ? -4.780 5.239 7.815 1.00 93.62 80 ASP A C 1
ATOM 605 O O . ASP A 1 80 ? -5.868 4.820 8.189 1.00 93.62 80 ASP A O 1
ATOM 609 N N . ALA A 1 81 ? -4.398 6.499 8.050 1.00 91.75 81 ALA A N 1
ATOM 610 C CA . ALA A 1 81 ? -5.170 7.418 8.890 1.00 91.75 81 ALA A CA 1
ATOM 611 C C . ALA A 1 81 ? -6.641 7.545 8.443 1.00 91.75 81 ALA A C 1
ATOM 613 O O . ALA A 1 81 ? -7.562 7.439 9.253 1.00 91.75 81 ALA A O 1
ATOM 614 N N . VAL A 1 82 ? -6.891 7.704 7.135 1.00 94.25 82 VAL A N 1
ATOM 615 C CA . VAL A 1 82 ? -8.264 7.765 6.595 1.00 94.25 82 VAL A CA 1
ATOM 616 C C . VAL A 1 82 ? -8.988 6.420 6.727 1.00 94.25 82 VAL A C 1
ATOM 618 O O . VAL A 1 82 ? -10.205 6.395 6.919 1.00 94.25 82 VAL A O 1
ATOM 621 N N . TYR A 1 83 ? -8.281 5.298 6.582 1.00 95.06 83 TYR A N 1
ATOM 622 C CA . TYR A 1 83 ? -8.857 3.969 6.762 1.00 95.06 83 TYR A CA 1
ATOM 623 C C . TYR A 1 83 ? -9.277 3.754 8.219 1.00 95.06 83 TYR A C 1
ATOM 625 O O . TYR A 1 83 ? -10.449 3.459 8.453 1.00 95.06 83 TYR A O 1
ATOM 633 N N . CYS A 1 84 ? -8.370 3.990 9.170 1.00 91.94 84 CYS A N 1
ATOM 634 C CA . CYS A 1 84 ? -8.607 3.872 10.606 1.00 91.94 84 CYS A CA 1
ATOM 635 C C . CYS A 1 84 ? -9.757 4.779 11.047 1.00 91.94 84 CYS A C 1
ATOM 637 O O . CYS A 1 84 ? -10.710 4.296 11.647 1.00 91.94 84 CYS A O 1
ATOM 639 N N . GLN A 1 85 ? -9.775 6.047 10.622 1.00 92.50 85 GLN A N 1
ATOM 640 C CA . GLN A 1 85 ? -10.873 6.968 10.930 1.00 92.50 85 GLN A CA 1
ATOM 641 C C . GLN A 1 85 ? -12.234 6.456 10.428 1.00 92.50 85 GLN A C 1
ATOM 643 O O . GLN A 1 85 ? -13.249 6.568 11.116 1.00 92.50 85 GLN A O 1
ATOM 648 N N . LYS A 1 86 ? -12.295 5.918 9.203 1.00 94.69 86 LYS A N 1
ATOM 649 C CA . LYS A 1 86 ? -13.550 5.385 8.648 1.00 94.69 86 LYS A CA 1
ATOM 650 C C . LYS A 1 86 ? -13.991 4.118 9.363 1.00 94.69 86 LYS A C 1
ATOM 652 O O . LYS A 1 86 ? -15.190 3.927 9.538 1.00 94.69 86 LYS A O 1
ATOM 657 N N . PHE A 1 87 ? -13.046 3.266 9.738 1.00 93.81 87 PHE A N 1
ATOM 658 C CA . PHE A 1 87 ? -13.329 2.029 10.446 1.00 93.81 87 PHE A CA 1
ATOM 659 C C . PHE A 1 87 ? -13.801 2.305 11.877 1.00 93.81 87 PHE A C 1
ATOM 661 O O . PHE A 1 87 ? -14.835 1.785 12.286 1.00 93.81 87 PHE A O 1
ATOM 668 N N . GLN A 1 88 ? -13.136 3.226 12.577 1.00 92.25 88 GLN A N 1
ATOM 669 C CA . GLN A 1 88 ? -13.519 3.682 13.911 1.00 92.25 88 GLN A CA 1
ATOM 670 C C . GLN A 1 88 ? -14.958 4.211 13.932 1.00 92.25 88 GLN A C 1
ATOM 672 O O . GLN A 1 88 ? -15.765 3.767 14.740 1.00 92.25 88 GLN A O 1
ATOM 677 N N . LYS A 1 89 ? -15.336 5.055 12.962 1.00 93.38 89 LYS A N 1
ATOM 678 C CA . LYS A 1 89 ? -16.722 5.542 12.825 1.00 93.38 89 LYS A CA 1
ATOM 679 C C . LYS A 1 89 ? -17.743 4.420 12.634 1.00 93.38 89 LYS A C 1
ATOM 681 O O . LYS A 1 89 ? -18.874 4.528 13.098 1.00 93.38 89 LYS A O 1
ATOM 686 N N . GLN A 1 90 ? -17.381 3.355 11.920 1.00 93.38 90 GLN A N 1
ATOM 687 C CA . GLN A 1 90 ? -18.266 2.199 11.750 1.00 93.38 90 GLN A CA 1
ATOM 688 C C . GLN A 1 90 ? -18.408 1.395 13.043 1.00 93.38 90 GLN A C 1
ATOM 690 O O . GLN A 1 90 ? -19.490 0.890 13.331 1.00 93.38 90 GLN A O 1
ATOM 695 N N . TRP A 1 91 ? -17.336 1.284 13.820 1.00 93.94 91 TRP A N 1
ATOM 696 C CA . TRP A 1 91 ? -17.346 0.638 15.128 1.00 93.94 91 TRP A CA 1
ATOM 697 C C . TRP A 1 91 ? -18.151 1.404 16.165 1.00 93.94 91 TRP A C 1
ATOM 699 O O . TRP A 1 91 ? -18.975 0.796 16.841 1.00 93.94 91 TRP A O 1
ATOM 709 N N . GLU A 1 92 ? -18.005 2.725 16.217 1.00 93.12 92 GLU A N 1
ATOM 710 C CA . GLU A 1 92 ? -18.826 3.596 17.062 1.00 93.12 92 GLU A CA 1
ATOM 711 C C . GLU A 1 92 ? -20.320 3.396 16.767 1.00 93.12 92 GLU A C 1
ATOM 713 O O . GLU A 1 92 ? -21.121 3.202 17.677 1.00 93.12 92 GLU A O 1
ATOM 718 N N . GLN A 1 93 ? -20.701 3.335 15.485 1.00 93.19 93 GLN A N 1
ATOM 719 C CA . GLN A 1 93 ? -22.083 3.049 15.072 1.00 93.19 93 GLN A CA 1
ATOM 720 C C . GLN A 1 93 ? -22.564 1.643 15.460 1.00 93.19 93 GLN A C 1
ATOM 722 O O . GLN A 1 93 ? -23.765 1.429 15.618 1.00 93.19 93 GLN A O 1
ATOM 727 N N . ALA A 1 94 ? -21.647 0.688 15.602 1.00 93.75 94 ALA A N 1
ATOM 728 C CA . ALA A 1 94 ? -21.929 -0.673 16.048 1.00 93.75 94 ALA A CA 1
ATOM 729 C C . ALA A 1 94 ? -21.847 -0.842 17.580 1.00 93.75 94 ALA A C 1
ATOM 731 O O . ALA A 1 94 ? -22.051 -1.952 18.068 1.00 93.75 94 ALA A O 1
ATOM 732 N N . GLY A 1 95 ? -21.555 0.227 18.335 1.00 93.94 95 GLY A N 1
ATOM 733 C CA . GLY A 1 95 ? -21.400 0.190 19.793 1.00 93.94 95 GLY A CA 1
ATOM 734 C C . GLY A 1 95 ? -20.084 -0.432 20.276 1.00 93.94 95 GLY A C 1
ATOM 735 O O . GLY A 1 95 ? -20.023 -0.939 21.393 1.00 93.94 95 GLY A O 1
ATOM 736 N N . ILE A 1 96 ? -19.042 -0.446 19.440 1.00 93.25 96 ILE A N 1
ATOM 737 C CA . ILE A 1 96 ? -17.712 -0.961 19.787 1.00 93.25 96 ILE A CA 1
ATOM 738 C C . ILE A 1 96 ? -16.816 0.214 20.192 1.00 93.25 96 ILE A C 1
ATOM 740 O O . ILE A 1 96 ? -16.354 0.978 19.348 1.00 93.25 96 ILE A O 1
ATOM 744 N N . GLU A 1 97 ? -16.539 0.330 21.490 1.00 87.25 97 GLU A N 1
ATOM 745 C CA . GLU A 1 97 ? -15.735 1.410 22.079 1.00 87.25 97 GLU A CA 1
ATOM 746 C C . GLU A 1 97 ? -14.298 0.949 22.361 1.00 87.25 97 GLU A C 1
ATOM 748 O O . GLU A 1 97 ? -13.867 0.806 23.504 1.00 87.25 97 GLU A O 1
ATOM 753 N N . ARG A 1 98 ? -13.537 0.674 21.298 1.00 88.50 98 ARG A N 1
ATOM 754 C CA . ARG A 1 98 ? -12.086 0.448 21.387 1.00 88.50 98 ARG A CA 1
ATOM 755 C C . ARG A 1 98 ? -11.373 1.037 20.169 1.00 88.50 98 ARG A C 1
ATOM 757 O O . ARG A 1 98 ? -12.013 1.156 19.121 1.00 88.50 98 ARG A O 1
ATOM 764 N N . PRO A 1 99 ? -10.086 1.408 20.284 1.00 87.00 99 PRO A N 1
ATOM 765 C CA . PRO A 1 99 ? -9.326 1.896 19.143 1.00 87.00 99 PRO A CA 1
ATOM 766 C C . PRO A 1 99 ? -9.078 0.770 18.139 1.00 87.00 99 PRO A C 1
ATOM 768 O O . PRO A 1 99 ? -8.823 -0.375 18.523 1.00 87.00 99 PRO A O 1
ATOM 771 N N . PHE A 1 100 ? -9.151 1.117 16.860 1.00 89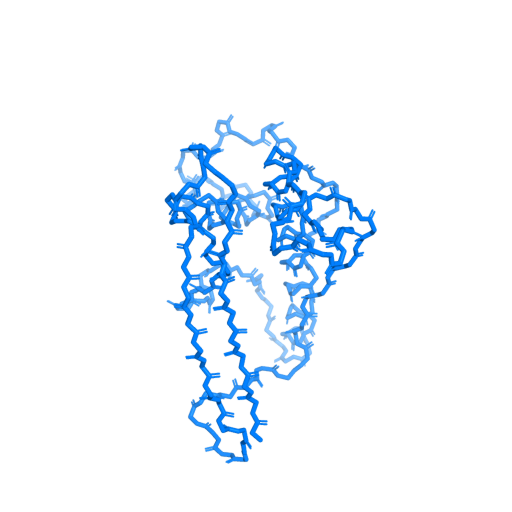.44 100 PHE A N 1
ATOM 772 C CA . PHE A 1 100 ? -8.703 0.266 15.768 1.00 89.44 100 PHE A CA 1
ATOM 773 C C . PHE A 1 100 ? -7.179 0.334 15.627 1.00 89.44 100 PHE A C 1
ATOM 775 O O . PHE A 1 100 ? -6.627 1.428 15.488 1.00 89.44 100 PHE A O 1
ATOM 782 N N . THR A 1 101 ? -6.509 -0.816 15.651 1.00 90.44 101 THR A N 1
ATOM 783 C CA . THR A 1 101 ? -5.044 -0.920 15.557 1.00 90.44 101 THR A CA 1
ATOM 784 C C . THR A 1 101 ? -4.626 -2.010 14.572 1.00 90.44 101 THR A C 1
ATOM 786 O O . THR A 1 101 ? -5.444 -2.741 14.010 1.00 90.44 101 THR A O 1
ATOM 789 N N . LEU A 1 102 ? -3.320 -2.157 14.361 1.00 91.44 102 LEU A N 1
ATOM 790 C CA . LEU A 1 102 ? -2.749 -3.235 13.566 1.00 91.44 102 LEU A CA 1
ATOM 791 C C . LEU A 1 102 ? -3.097 -4.638 14.071 1.00 91.44 102 LEU A C 1
ATOM 793 O O . LEU A 1 102 ? -3.156 -5.556 13.253 1.00 91.44 102 LEU A O 1
ATOM 797 N N . ASP A 1 103 ? -3.366 -4.807 15.367 1.00 91.75 103 ASP A N 1
ATOM 798 C CA . ASP A 1 103 ? -3.727 -6.105 15.953 1.00 91.75 103 ASP A CA 1
ATOM 799 C C . ASP A 1 103 ? -5.078 -6.626 15.430 1.00 91.75 103 ASP A C 1
ATOM 801 O O . ASP A 1 103 ? -5.363 -7.825 15.482 1.00 91.75 103 ASP A O 1
ATOM 805 N N . ASP A 1 104 ? -5.901 -5.743 14.857 1.00 92.69 104 ASP A N 1
ATOM 806 C CA . ASP A 1 104 ? -7.167 -6.105 14.222 1.00 92.69 104 ASP A CA 1
ATOM 807 C C . ASP A 1 104 ? -6.989 -6.782 12.856 1.00 92.69 104 ASP A C 1
ATOM 809 O O . ASP A 1 104 ? -7.922 -7.410 12.341 1.00 92.69 104 ASP A O 1
ATOM 813 N N . PHE A 1 105 ? -5.792 -6.710 12.269 1.00 93.69 105 PHE A N 1
ATOM 814 C CA . PHE A 1 105 ? -5.466 -7.363 11.009 1.00 93.69 105 PHE A CA 1
ATOM 815 C C . PHE A 1 105 ? -4.710 -8.673 11.232 1.00 93.69 105 PHE A C 1
ATOM 817 O O . PHE A 1 105 ? -3.588 -8.696 11.724 1.00 93.69 105 PHE A O 1
ATOM 824 N N . GLN A 1 106 ? -5.264 -9.783 10.740 1.00 96.12 106 GLN A N 1
ATOM 825 C CA . GLN A 1 106 ? -4.544 -11.066 10.732 1.00 96.12 106 GLN A CA 1
ATOM 826 C C . GLN A 1 106 ? -3.485 -11.110 9.623 1.00 96.12 106 GLN A C 1
ATOM 828 O O . GLN A 1 106 ? -2.472 -11.796 9.741 1.00 96.12 106 GLN A O 1
ATOM 833 N N . PHE A 1 107 ? -3.722 -10.376 8.533 1.00 96.19 107 PHE A N 1
ATOM 834 C CA . PHE A 1 107 ? -2.812 -10.279 7.401 1.00 96.19 107 PHE A CA 1
ATOM 835 C C . PHE A 1 107 ? -2.797 -8.858 6.854 1.00 96.19 107 PHE A C 1
ATOM 837 O O . PHE A 1 107 ? -3.842 -8.226 6.698 1.00 96.19 107 PHE A O 1
ATOM 844 N N . MET A 1 108 ? -1.607 -8.399 6.473 1.00 95.75 108 MET A N 1
ATOM 845 C CA . MET A 1 108 ? -1.420 -7.159 5.734 1.00 95.75 108 MET A CA 1
ATOM 846 C C . MET A 1 108 ? -0.720 -7.422 4.413 1.00 95.75 108 MET A C 1
ATOM 848 O O . MET A 1 108 ? 0.307 -8.097 4.350 1.00 95.75 108 MET A O 1
ATOM 852 N N . ILE A 1 109 ? -1.275 -6.848 3.351 1.00 96.31 109 ILE A N 1
ATOM 853 C CA . ILE A 1 109 ? -0.733 -6.947 2.002 1.00 96.31 109 ILE A CA 1
ATOM 854 C C . ILE A 1 109 ? -0.382 -5.556 1.489 1.00 96.31 109 ILE A C 1
ATOM 856 O O . ILE A 1 109 ? -1.130 -4.596 1.662 1.00 96.31 109 ILE A O 1
ATOM 860 N N . PHE A 1 110 ? 0.768 -5.455 0.830 1.00 96.75 110 PHE A N 1
ATOM 861 C CA . PHE A 1 110 ? 1.306 -4.200 0.318 1.00 96.75 110 PHE A CA 1
ATOM 862 C C . PHE A 1 110 ? 1.665 -4.347 -1.154 1.00 96.75 110 PHE A C 1
ATOM 864 O O . PHE A 1 110 ? 2.027 -5.433 -1.619 1.00 96.75 110 PHE A O 1
ATOM 871 N N . ARG A 1 111 ? 1.666 -3.230 -1.888 1.00 95.00 111 ARG A N 1
ATOM 872 C CA . ARG A 1 111 ? 2.387 -3.191 -3.160 1.00 95.00 111 ARG A CA 1
ATOM 873 C C . ARG A 1 111 ? 3.871 -3.387 -2.848 1.00 95.00 111 ARG A C 1
ATOM 875 O O . ARG A 1 111 ? 4.465 -2.587 -2.136 1.00 95.00 111 ARG A O 1
ATOM 882 N N . SER A 1 112 ? 4.460 -4.448 -3.390 1.00 93.50 112 SER A N 1
ATOM 883 C CA . SER A 1 112 ? 5.869 -4.783 -3.163 1.00 93.50 112 SER A CA 1
ATOM 884 C C . SER A 1 112 ? 6.705 -4.478 -4.409 1.00 93.50 112 SER A C 1
ATOM 886 O O . SER A 1 112 ? 6.804 -5.332 -5.289 1.00 93.50 112 SER A O 1
ATOM 888 N N . PRO A 1 113 ? 7.273 -3.265 -4.553 1.00 89.69 113 PRO A N 1
ATOM 889 C CA . PRO A 1 113 ? 8.307 -3.030 -5.560 1.00 89.69 113 PRO A CA 1
ATOM 890 C C . PRO A 1 113 ? 9.626 -3.722 -5.173 1.00 89.69 113 PRO A C 1
ATOM 892 O O . PRO A 1 113 ? 10.410 -4.073 -6.045 1.00 89.69 113 PRO A O 1
ATOM 895 N N . PHE A 1 114 ? 9.879 -3.911 -3.870 1.00 89.56 114 PHE A N 1
ATOM 896 C CA . PHE A 1 114 ? 10.962 -4.725 -3.309 1.00 89.56 114 PHE A CA 1
ATOM 897 C C . PHE A 1 114 ? 10.684 -5.027 -1.825 1.00 89.56 114 PHE A C 1
ATOM 899 O O . PHE A 1 114 ? 10.111 -4.203 -1.109 1.00 89.56 114 PHE A O 1
ATOM 906 N N . CYS A 1 115 ? 11.136 -6.182 -1.325 1.00 92.38 115 CYS A N 1
ATOM 907 C CA . CYS A 1 115 ? 10.752 -6.689 0.003 1.00 92.38 115 CYS A CA 1
ATOM 908 C C . CYS A 1 115 ? 11.132 -5.759 1.167 1.00 92.38 115 CYS A C 1
ATOM 910 O O . CYS A 1 115 ? 10.384 -5.635 2.136 1.00 92.38 115 CYS A O 1
ATOM 912 N N . LYS A 1 116 ? 12.264 -5.044 1.071 1.00 92.25 116 LYS A N 1
ATOM 913 C CA . LYS A 1 116 ? 12.687 -4.110 2.130 1.00 92.25 116 LYS A CA 1
ATOM 914 C C . LYS A 1 116 ? 11.702 -2.951 2.315 1.00 92.25 116 LYS A C 1
ATOM 916 O O . LYS A 1 116 ? 11.571 -2.439 3.423 1.00 92.25 116 LYS A O 1
ATOM 921 N N . MET A 1 117 ? 10.999 -2.555 1.254 1.00 92.06 117 MET A N 1
ATOM 922 C CA . MET A 1 117 ? 9.971 -1.519 1.319 1.00 92.06 117 MET A CA 1
ATOM 923 C C . MET A 1 117 ? 8.762 -1.982 2.123 1.00 92.06 117 MET A C 1
ATOM 925 O O . MET A 1 117 ? 8.260 -1.226 2.946 1.00 92.06 117 MET A O 1
ATOM 929 N N . VAL A 1 118 ? 8.349 -3.238 1.941 1.00 95.69 118 VAL A N 1
ATOM 930 C CA . VAL A 1 118 ? 7.245 -3.852 2.693 1.00 95.69 118 VAL A CA 1
ATOM 931 C C . VAL A 1 118 ? 7.573 -3.906 4.183 1.00 95.69 118 VAL A C 1
ATOM 933 O O . VAL A 1 118 ? 6.770 -3.461 4.997 1.00 95.69 118 VAL A O 1
ATOM 936 N N . GLN A 1 119 ? 8.787 -4.340 4.542 1.00 95.56 119 GLN A N 1
ATOM 937 C CA . GLN A 1 119 ? 9.231 -4.353 5.941 1.00 95.56 119 GLN A CA 1
ATOM 938 C C . GLN A 1 119 ? 9.167 -2.953 6.576 1.00 95.56 119 GLN A C 1
ATOM 940 O O . GLN A 1 119 ? 8.677 -2.800 7.691 1.00 95.56 119 GLN A O 1
ATOM 945 N N . LYS A 1 120 ? 9.637 -1.921 5.860 1.00 94.00 120 LYS A N 1
ATOM 946 C CA . LYS A 1 120 ? 9.583 -0.528 6.337 1.00 94.00 120 LYS A CA 1
ATOM 947 C C . LYS A 1 120 ? 8.158 0.017 6.409 1.00 94.00 120 LYS A C 1
ATOM 949 O O . LYS A 1 120 ? 7.864 0.802 7.298 1.00 94.00 120 LYS A O 1
ATOM 954 N N . SER A 1 121 ? 7.292 -0.403 5.493 1.00 95.38 121 SER A N 1
ATOM 955 C CA . SER A 1 121 ? 5.886 0.005 5.449 1.00 95.38 121 SER A CA 1
ATOM 956 C C . SER A 1 121 ? 5.138 -0.499 6.675 1.00 95.38 121 SER A C 1
ATOM 958 O O . SER A 1 121 ? 4.491 0.288 7.352 1.00 95.38 121 SER A O 1
ATOM 960 N N . LEU A 1 122 ? 5.297 -1.781 7.011 1.00 95.12 122 LEU A N 1
ATOM 961 C CA . LEU A 1 122 ? 4.709 -2.342 8.224 1.00 95.12 122 LEU A CA 1
ATOM 962 C C . LEU A 1 122 ? 5.257 -1.655 9.482 1.00 95.12 122 LEU A C 1
ATOM 964 O O . LEU A 1 122 ? 4.481 -1.258 10.341 1.00 95.12 122 LEU A O 1
ATOM 968 N N . ALA A 1 123 ? 6.575 -1.438 9.559 1.00 92.75 123 ALA A N 1
ATOM 969 C CA . ALA A 1 123 ? 7.178 -0.710 10.677 1.00 92.75 123 ALA A CA 1
ATOM 970 C C . ALA A 1 123 ? 6.619 0.718 10.820 1.00 92.75 123 ALA A C 1
ATOM 972 O O . ALA A 1 123 ? 6.403 1.181 11.934 1.00 92.75 123 ALA A O 1
ATOM 973 N N . HIS A 1 124 ? 6.349 1.402 9.704 1.00 90.44 124 HIS A N 1
ATOM 974 C CA . HIS A 1 124 ? 5.738 2.729 9.714 1.00 90.44 124 HIS A CA 1
ATOM 975 C C . HIS A 1 124 ? 4.306 2.704 10.267 1.00 90.44 124 HIS A C 1
ATOM 977 O O . HIS A 1 124 ? 3.920 3.620 10.987 1.00 90.44 124 HIS A O 1
ATOM 983 N N . LEU A 1 125 ? 3.519 1.673 9.951 1.00 92.50 125 LEU A N 1
ATOM 984 C CA . LEU A 1 125 ? 2.177 1.519 10.518 1.00 92.50 125 LEU A CA 1
ATOM 985 C C . LEU A 1 125 ? 2.238 1.219 12.024 1.00 92.50 125 LEU A C 1
ATOM 987 O O . LEU A 1 125 ? 1.543 1.865 12.795 1.00 92.50 125 LEU A O 1
ATOM 991 N N . ILE A 1 126 ? 3.148 0.337 12.460 1.00 91.69 126 ILE A N 1
ATOM 992 C CA . ILE A 1 126 ? 3.361 0.037 13.890 1.00 91.69 126 ILE A CA 1
ATOM 993 C C . ILE A 1 126 ? 3.749 1.306 14.650 1.00 91.69 126 ILE A C 1
ATOM 995 O O . ILE A 1 126 ? 3.263 1.558 15.749 1.00 91.69 126 ILE A O 1
ATOM 999 N N . PHE A 1 127 ? 4.611 2.129 14.054 1.00 89.56 127 PHE A N 1
ATOM 1000 C CA . PHE A 1 127 ? 4.998 3.405 14.637 1.00 89.56 127 PHE A CA 1
ATOM 1001 C C . PHE A 1 127 ? 3.824 4.398 14.704 1.00 89.56 127 PHE A C 1
ATOM 1003 O O . PHE A 1 127 ? 3.705 5.138 15.676 1.00 89.56 127 PHE A O 1
ATOM 1010 N N . SER A 1 128 ? 2.929 4.390 13.710 1.00 88.19 128 SER A N 1
ATOM 1011 C CA . SER A 1 128 ? 1.698 5.195 13.721 1.00 88.19 128 SER A CA 1
ATOM 1012 C C . SER A 1 128 ? 0.768 4.804 14.874 1.00 88.19 128 SER A C 1
ATOM 1014 O O . SER A 1 128 ? 0.276 5.683 15.586 1.00 88.19 128 SER A O 1
ATOM 1016 N N . ASP A 1 129 ? 0.581 3.504 15.105 1.00 89.19 129 ASP A N 1
ATOM 1017 C CA . ASP A 1 129 ? -0.195 3.000 16.241 1.00 89.19 129 ASP A CA 1
ATOM 1018 C C . ASP A 1 129 ? 0.453 3.375 17.572 1.00 89.19 129 ASP A C 1
ATOM 1020 O O . ASP A 1 129 ? -0.220 3.901 18.454 1.00 89.19 129 ASP A O 1
ATOM 1024 N N . PHE A 1 130 ? 1.771 3.188 17.700 1.00 89.19 130 PHE A N 1
ATOM 1025 C CA . PHE A 1 130 ? 2.527 3.595 18.884 1.00 89.19 130 PHE A CA 1
ATOM 1026 C C . PHE A 1 130 ? 2.307 5.077 19.219 1.00 89.19 130 PHE A C 1
ATOM 1028 O O . PHE A 1 130 ? 1.999 5.408 20.361 1.00 89.19 130 PHE A O 1
ATOM 1035 N N . LEU A 1 131 ? 2.402 5.969 18.228 1.00 85.12 131 LEU A N 1
ATOM 1036 C CA . LEU A 1 131 ? 2.166 7.406 18.412 1.00 85.12 131 LEU A CA 1
ATOM 1037 C C . LEU A 1 131 ? 0.694 7.768 18.668 1.00 85.12 131 LEU A C 1
ATOM 1039 O O . LEU A 1 131 ? 0.410 8.908 19.032 1.00 85.12 131 LEU A O 1
ATOM 1043 N N . SER A 1 132 ? -0.242 6.853 18.421 1.00 83.44 132 SER A N 1
ATOM 1044 C CA . SER A 1 132 ? -1.676 7.033 18.699 1.00 83.44 132 SER A CA 1
ATOM 1045 C C . SER A 1 132 ? -2.096 6.378 20.022 1.00 83.44 132 SER A C 1
ATOM 1047 O O . SER A 1 132 ? -3.181 6.650 20.530 1.00 83.44 132 SER A O 1
ATOM 1049 N N . ALA A 1 133 ? -1.248 5.517 20.587 1.00 84.31 133 ALA A N 1
ATOM 1050 C CA . ALA A 1 133 ? -1.504 4.798 21.822 1.00 84.31 133 ALA A CA 1
ATOM 1051 C C . ALA A 1 133 ? -1.312 5.693 23.061 1.00 84.31 133 ALA A C 1
ATOM 1053 O O . ALA A 1 133 ? -0.472 6.593 23.079 1.00 84.31 133 ALA A O 1
ATOM 1054 N N . GLY A 1 134 ? -2.063 5.408 24.130 1.00 79.50 134 GLY A N 1
ATOM 1055 C CA . GLY A 1 134 ? -1.858 6.045 25.434 1.00 79.50 134 GLY A CA 1
ATOM 1056 C C . GLY A 1 134 ? -0.530 5.634 26.088 1.00 79.50 134 GLY A C 1
ATOM 1057 O O . GLY A 1 134 ? 0.048 4.599 25.746 1.00 79.50 134 GLY A O 1
ATOM 1058 N N . SER A 1 135 ? -0.068 6.419 27.068 1.00 73.25 135 SER A N 1
ATOM 1059 C CA . SER A 1 135 ? 1.220 6.231 27.769 1.00 73.25 135 SER A CA 1
ATOM 1060 C C . SER A 1 135 ? 1.433 4.815 28.319 1.00 73.25 135 SER A C 1
ATOM 1062 O O . SER A 1 135 ? 2.539 4.269 28.264 1.00 73.25 135 SER A O 1
ATOM 1064 N N . ASP A 1 136 ? 0.363 4.196 28.812 1.00 72.56 136 ASP A N 1
ATOM 1065 C CA . ASP A 1 136 ? 0.413 2.879 29.452 1.00 72.56 136 ASP A CA 1
ATOM 1066 C C . ASP A 1 136 ? 0.578 1.753 28.416 1.00 72.56 136 ASP A C 1
ATOM 1068 O O . ASP A 1 136 ? 1.265 0.759 28.646 1.00 72.56 136 ASP A O 1
ATOM 1072 N N . THR A 1 137 ? -0.008 1.917 27.228 1.00 75.56 137 THR A N 1
ATOM 1073 C CA . THR A 1 137 ? 0.095 0.947 26.128 1.00 75.56 137 THR A CA 1
ATOM 1074 C C . THR A 1 137 ? 1.437 1.063 25.406 1.00 75.56 137 THR A C 1
ATOM 1076 O O . THR A 1 137 ? 2.006 0.047 25.001 1.00 75.56 137 THR A O 1
ATOM 1079 N N . GLN A 1 138 ? 1.979 2.280 25.294 1.00 75.25 138 GLN A N 1
ATOM 1080 C CA . GLN A 1 138 ? 3.300 2.544 24.716 1.00 75.25 138 GLN A CA 1
ATOM 1081 C C . GLN A 1 138 ? 4.416 1.780 25.436 1.00 75.25 138 GLN A C 1
ATOM 1083 O O . GLN A 1 138 ? 5.254 1.160 24.787 1.00 75.25 138 GLN A O 1
ATOM 1088 N N . THR A 1 139 ? 4.387 1.776 26.768 1.00 68.44 139 THR A N 1
ATOM 1089 C CA . THR A 1 139 ? 5.417 1.154 27.617 1.00 68.44 139 THR A CA 1
ATOM 1090 C C . THR A 1 139 ? 5.295 -0.369 27.734 1.00 68.44 139 THR A C 1
ATOM 1092 O O . THR A 1 139 ? 6.251 -1.039 28.128 1.00 68.44 139 THR A O 1
ATOM 1095 N N . SER A 1 140 ? 4.137 -0.935 27.377 1.00 80.00 140 SER A N 1
ATOM 1096 C CA . SER A 1 140 ? 3.879 -2.378 27.431 1.00 80.00 140 SER A CA 1
ATOM 1097 C C . SER A 1 140 ? 4.043 -3.050 26.064 1.00 80.00 140 SER A C 1
ATOM 1099 O O . SER A 1 140 ? 4.910 -3.907 25.88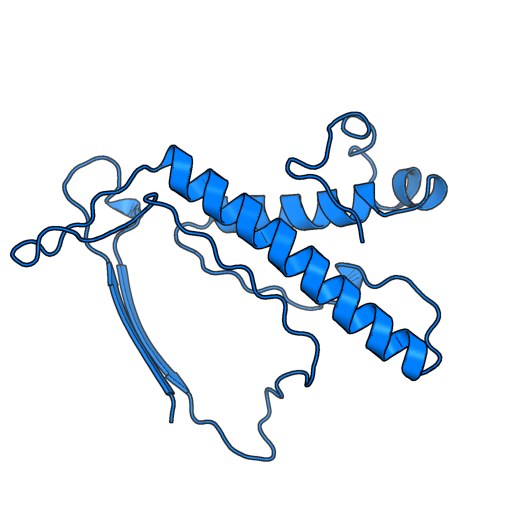8 1.00 80.00 140 SER A O 1
ATOM 1101 N N . HIS A 1 141 ? 3.234 -2.645 25.078 1.00 79.88 141 HIS A N 1
ATOM 1102 C CA . HIS A 1 141 ? 3.106 -3.346 23.796 1.00 79.88 141 HIS A CA 1
ATOM 1103 C C . HIS A 1 141 ? 4.179 -2.936 22.778 1.00 79.88 141 HIS A C 1
ATOM 1105 O O . HIS A 1 141 ? 4.639 -3.754 21.985 1.00 79.88 141 HIS A O 1
ATOM 1111 N N . TYR A 1 142 ? 4.633 -1.681 22.836 1.00 82.81 142 TYR A N 1
ATOM 1112 C CA . TYR A 1 142 ? 5.587 -1.098 21.887 1.00 82.81 142 TYR A CA 1
ATOM 1113 C C . TYR A 1 142 ? 6.974 -0.892 22.505 1.00 82.81 142 TYR A C 1
ATOM 1115 O O . TYR A 1 142 ? 7.660 0.095 22.234 1.00 82.81 142 TYR A O 1
ATOM 1123 N N . LYS A 1 143 ? 7.402 -1.845 23.337 1.00 81.69 143 LYS A N 1
ATOM 1124 C CA . LYS A 1 143 ? 8.671 -1.765 24.060 1.00 81.69 143 LYS A CA 1
ATOM 1125 C C . LYS A 1 143 ? 9.856 -1.540 23.113 1.00 81.69 143 LYS A C 1
ATOM 1127 O O . LYS A 1 143 ? 10.058 -2.290 22.158 1.00 81.69 143 LYS A O 1
ATOM 1132 N N . GLY A 1 144 ? 10.677 -0.541 23.410 1.00 83.19 144 GLY A N 1
ATOM 1133 C CA . GLY A 1 144 ? 11.825 -0.114 22.609 1.00 83.19 144 GLY A CA 1
ATOM 1134 C C . GLY A 1 144 ? 11.524 1.023 21.627 1.00 83.19 144 GLY A C 1
ATOM 1135 O O . GLY A 1 144 ? 12.466 1.629 21.112 1.00 83.19 144 GLY A O 1
ATOM 1136 N N . LEU A 1 145 ? 10.249 1.345 21.371 1.00 83.56 145 LEU A N 1
ATOM 1137 C CA . LEU A 1 145 ? 9.867 2.491 20.539 1.00 83.56 145 LEU A CA 1
ATOM 1138 C C . LEU A 1 145 ? 9.838 3.808 21.333 1.00 83.56 145 LEU A C 1
ATOM 1140 O O . LEU A 1 145 ? 9.773 4.877 20.728 1.00 83.56 145 LEU A O 1
ATOM 1144 N N . GLU A 1 146 ? 9.965 3.771 22.664 1.00 81.56 146 GLU A N 1
ATOM 1145 C CA . GLU A 1 146 ? 9.898 4.956 23.532 1.00 81.56 146 GLU A CA 1
ATOM 1146 C C . GLU A 1 146 ? 11.010 5.963 23.214 1.00 81.56 146 GLU A C 1
ATOM 1148 O O . GLU A 1 146 ? 10.795 7.174 23.288 1.00 81.56 146 GLU A O 1
ATOM 1153 N N . ALA A 1 147 ? 12.172 5.471 22.767 1.00 83.44 147 ALA A N 1
ATOM 1154 C CA . ALA A 1 147 ? 13.292 6.291 22.302 1.00 83.44 147 ALA A CA 1
ATOM 1155 C C . ALA A 1 147 ? 12.941 7.174 21.088 1.00 83.44 147 ALA A C 1
ATOM 1157 O O . ALA A 1 147 ? 13.642 8.145 20.810 1.00 83.44 147 ALA A O 1
ATOM 1158 N N . PHE A 1 148 ? 11.859 6.850 20.377 1.00 81.62 148 PHE A N 1
ATOM 1159 C CA . PHE A 1 148 ? 11.376 7.558 19.194 1.00 81.62 148 PHE A CA 1
ATOM 1160 C C . PHE A 1 148 ? 10.067 8.319 19.454 1.00 81.62 148 PHE A C 1
ATOM 1162 O O . PHE A 1 148 ? 9.476 8.839 18.515 1.00 81.62 148 PHE A O 1
ATOM 1169 N N . SER A 1 149 ? 9.620 8.427 20.709 1.00 76.62 149 SER A N 1
ATOM 1170 C CA . SER A 1 149 ? 8.406 9.173 21.090 1.00 76.62 149 SER A CA 1
ATOM 1171 C C . SER A 1 149 ? 8.457 10.664 20.731 1.00 76.62 149 SER A C 1
ATOM 1173 O O . SER A 1 149 ? 7.425 11.261 20.440 1.00 76.62 149 SER A O 1
ATOM 1175 N N . SER A 1 150 ? 9.654 11.259 20.715 1.00 73.38 150 SER A N 1
ATOM 1176 C CA . SER A 1 150 ? 9.889 12.649 20.300 1.00 73.38 150 SER A CA 1
ATOM 1177 C C . SER A 1 150 ? 10.011 12.828 18.786 1.00 73.38 150 SER A C 1
ATOM 1179 O O . SER A 1 150 ? 10.107 13.959 18.307 1.00 73.38 150 SER A O 1
ATOM 1181 N N . MET A 1 151 ? 10.038 11.733 18.021 1.00 70.06 151 MET A N 1
ATOM 1182 C CA . MET A 1 151 ? 10.088 11.789 16.568 1.00 70.06 151 MET A CA 1
ATOM 1183 C C . MET A 1 151 ? 8.674 12.065 16.053 1.00 70.06 151 MET A C 1
ATOM 1185 O O . MET A 1 151 ? 7.754 11.276 16.260 1.00 70.06 151 MET A O 1
ATOM 1189 N N . GLU A 1 152 ? 8.491 13.216 15.409 1.00 59.31 152 GLU A N 1
ATOM 1190 C CA . GLU A 1 152 ? 7.194 13.602 14.859 1.00 59.31 152 GLU A CA 1
ATOM 1191 C C . GLU A 1 152 ? 6.716 12.593 13.806 1.00 59.31 152 GLU A C 1
ATOM 1193 O O . GLU A 1 152 ? 7.513 11.981 13.081 1.00 59.31 152 GLU A O 1
ATOM 1198 N N . ARG A 1 153 ? 5.388 12.461 13.666 1.00 61.12 153 ARG A N 1
ATOM 1199 C CA . ARG A 1 153 ? 4.805 11.842 12.470 1.00 61.12 153 ARG A CA 1
ATOM 1200 C C . ARG A 1 153 ? 5.409 12.569 11.273 1.00 61.12 153 ARG A C 1
ATOM 1202 O O . ARG A 1 153 ? 5.269 13.782 11.168 1.00 61.12 153 ARG A O 1
ATOM 1209 N N . PHE A 1 154 ? 6.027 11.841 10.344 1.00 49.94 154 PHE A N 1
ATOM 1210 C CA . PHE A 1 154 ? 6.616 12.438 9.137 1.00 49.94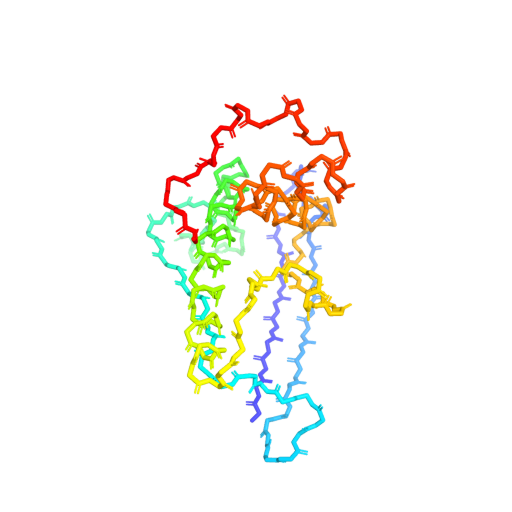 154 PHE A CA 1
ATOM 1211 C C . PHE A 1 154 ? 5.609 13.219 8.270 1.00 49.94 154 PHE A C 1
ATOM 1213 O O . PHE A 1 154 ? 6.014 13.835 7.288 1.00 49.94 154 PHE A O 1
ATOM 1220 N N . LEU A 1 155 ? 4.320 13.222 8.626 1.00 42.75 155 LEU A N 1
ATOM 1221 C CA . LEU A 1 155 ? 3.302 14.142 8.149 1.00 42.75 155 LEU A CA 1
ATOM 1222 C C . LEU A 1 155 ? 2.265 14.388 9.252 1.00 42.75 155 LEU A C 1
ATOM 1224 O O . LEU A 1 155 ? 1.751 13.442 9.847 1.00 42.75 155 LEU A O 1
ATOM 1228 N N . GLY A 1 156 ? 1.949 15.660 9.493 1.00 39.03 156 GLY A N 1
ATOM 1229 C CA . GLY A 1 156 ? 0.925 16.080 10.441 1.00 39.03 156 GLY A CA 1
ATOM 1230 C C . GLY A 1 156 ? -0.465 15.494 10.165 1.00 39.03 156 GLY A C 1
ATOM 1231 O O . GLY A 1 156 ? -0.831 15.213 9.024 1.00 39.03 156 GLY A O 1
ATOM 1232 N N . GLN A 1 157 ? -1.228 15.434 11.257 1.00 34.41 157 GLN A N 1
ATOM 1233 C CA . GLN A 1 157 ? -2.607 14.967 11.454 1.00 34.41 157 GLN A CA 1
ATOM 1234 C C . GLN A 1 157 ? -2.767 13.518 11.941 1.00 34.41 157 GLN A C 1
ATOM 1236 O O . GLN A 1 157 ? -2.302 12.548 11.345 1.00 34.41 157 GLN A O 1
ATOM 1241 N N . ALA A 1 158 ? -3.411 13.446 13.108 1.00 39.41 158 ALA A N 1
ATOM 1242 C CA . ALA A 1 158 ? -3.667 12.269 13.913 1.00 39.41 158 ALA A CA 1
ATOM 1243 C C . ALA A 1 158 ? -4.910 11.497 13.436 1.00 39.41 158 ALA A C 1
ATOM 1245 O O . ALA A 1 158 ? -5.773 12.062 12.758 1.00 39.41 158 ALA A O 1
ATOM 1246 N N . CYS A 1 159 ? -4.976 10.220 13.821 1.00 36.38 159 CYS A N 1
ATOM 1247 C CA . CYS A 1 159 ? -6.250 9.578 14.128 1.00 36.38 159 CYS A CA 1
ATOM 1248 C C . CYS A 1 159 ? -6.606 9.951 15.569 1.00 36.38 159 CYS A C 1
ATOM 1250 O O . CYS A 1 159 ? -5.646 10.067 16.367 1.00 36.38 159 CYS A O 1
#

Organism: Pteropus vampyrus (NCBI:txid132908)

Foldseek 3Di:
DDKDWDFDDADDDDQPVLTDTDMDDDDDDPPDPDDDDPWQWFFDDDDDQQWADPDPVDPHIDHDPVVVLVVVLVRLLRSVQSNQVRVVVVCVVVVNPDGDAPVVDPDDDDPPSDPVSVVVSVVLRVLLVLQQDDPVCVVPVVPPCVVCNPPDNPDDDHD

Secondary structure (DSSP, 8-state):
-EEEEEEE---SSSSGGG-EEEEEEE---TT-SSPPPSS----------SEE---TT-SPPEE-HHHHHHHHHHHHHHHHHHHHHHHHHHHHHTT--S---GGG-S------SSHHHHHHHHHHHHHHHHHHS-HHHHHHHTTT-GGGTTS--SS----

Sequence (159 aa):
MAVCGDIAVYPSDTVHHRRGAGAVAMLVGPKAPLVLARGPRGTHMEHVYDFHKPDGASEYPVLDMKLSIQCYSQALARRDAVYCQKFQKQWEQAGIERPFTLDDFQFMIFRSPFCKMVQKSLAHLIFSDFLSAGSDTQTSHYKGLEAFSSMERFLGQAC

pLDDT: mean 88.0, std 12.77, range [34.41, 98.19]

Radius of gyration: 18.89 Å; chains: 1; bounding box: 45×32×57 Å